Protein AF-A0A358UYA0-F1 (afdb_monomer_lite)

Radius of gyration: 14.2 Å; chains: 1; bounding box: 35×15×38 Å

Structure (mmCIF, N/CA/C/O backbone):
data_AF-A0A358UYA0-F1
#
_entry.id   AF-A0A358UYA0-F1
#
loop_
_atom_site.group_PDB
_atom_site.id
_atom_site.type_symbol
_atom_site.label_atom_id
_atom_site.label_alt_id
_atom_site.label_comp_id
_atom_site.label_asym_id
_atom_site.label_entity_id
_atom_site.label_seq_id
_atom_site.pdbx_PDB_ins_code
_atom_site.Cartn_x
_atom_site.Cartn_y
_atom_site.Cartn_z
_atom_site.occupancy
_atom_site.B_iso_or_equiv
_atom_site.auth_seq_id
_atom_site.auth_comp_id
_atom_site.auth_asym_id
_atom_site.auth_atom_id
_atom_site.pdbx_PDB_model_num
ATOM 1 N N . MET A 1 1 ? -1.615 8.594 -3.703 1.00 65.38 1 MET A N 1
ATOM 2 C CA . MET A 1 1 ? -0.464 7.680 -3.854 1.00 65.38 1 MET A CA 1
ATOM 3 C C . MET A 1 1 ? -0.058 7.668 -5.324 1.00 65.38 1 MET A C 1
ATOM 5 O O . MET A 1 1 ? -0.815 7.160 -6.134 1.00 65.38 1 MET A O 1
ATOM 9 N N . ASN A 1 2 ? 1.046 8.323 -5.702 1.00 71.81 2 ASN A N 1
ATOM 10 C CA . ASN A 1 2 ? 1.420 8.515 -7.113 1.00 71.81 2 ASN A CA 1
ATOM 11 C C . ASN A 1 2 ? 2.514 7.517 -7.540 1.00 71.81 2 ASN A C 1
ATOM 13 O O . ASN A 1 2 ? 3.673 7.885 -7.676 1.00 71.81 2 ASN A O 1
ATOM 17 N N . ILE A 1 3 ? 2.159 6.235 -7.670 1.00 78.31 3 ILE A N 1
ATOM 18 C CA . ILE A 1 3 ? 3.119 5.143 -7.949 1.00 78.31 3 ILE A CA 1
ATOM 19 C C . ILE A 1 3 ? 2.905 4.538 -9.331 1.00 78.31 3 ILE A C 1
ATOM 21 O O . ILE A 1 3 ? 3.860 4.261 -10.052 1.00 78.31 3 ILE A O 1
ATOM 25 N N . VAL A 1 4 ? 1.648 4.327 -9.719 1.00 79.12 4 VAL A N 1
ATOM 26 C CA . VAL A 1 4 ? 1.292 3.615 -10.953 1.00 79.12 4 VAL A CA 1
ATOM 27 C C . VAL A 1 4 ? 1.844 4.257 -12.228 1.00 79.12 4 VAL A C 1
ATOM 29 O O . VAL A 1 4 ? 2.271 3.506 -13.112 1.00 79.12 4 VAL A O 1
ATOM 32 N N . PRO A 1 5 ? 1.959 5.595 -12.349 1.00 84.06 5 PRO A N 1
ATOM 33 C CA . PRO A 1 5 ? 2.623 6.202 -13.502 1.00 84.06 5 PRO A CA 1
ATOM 34 C C . PRO A 1 5 ? 4.089 5.781 -13.665 1.00 84.06 5 PRO A C 1
ATOM 36 O O . PRO A 1 5 ? 4.591 5.752 -14.789 1.00 84.06 5 PRO A O 1
ATOM 39 N N . HIS A 1 6 ? 4.757 5.405 -12.575 1.00 83.38 6 HIS A N 1
ATOM 40 C CA . HIS A 1 6 ? 6.154 4.979 -12.575 1.00 83.38 6 HIS A CA 1
ATOM 41 C C . HIS A 1 6 ? 6.343 3.484 -12.852 1.00 83.38 6 HIS A C 1
ATOM 43 O O . HIS A 1 6 ? 7.425 3.081 -13.270 1.00 83.38 6 HIS A O 1
ATOM 49 N N . ILE A 1 7 ? 5.288 2.679 -12.705 1.00 88.12 7 ILE A N 1
ATOM 50 C CA . ILE A 1 7 ? 5.316 1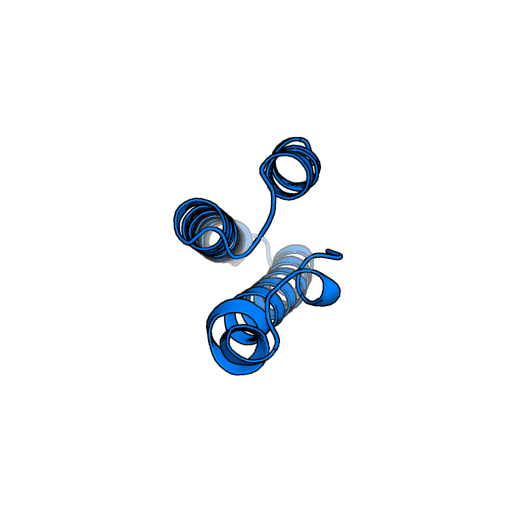.253 -13.037 1.00 88.12 7 ILE A CA 1
ATOM 51 C C . ILE A 1 7 ? 5.332 1.078 -14.572 1.00 88.12 7 ILE A C 1
ATOM 53 O O . ILE A 1 7 ? 4.561 1.747 -15.275 1.00 88.12 7 ILE A O 1
ATOM 57 N N . PRO A 1 8 ? 6.155 0.163 -15.125 1.00 89.31 8 PRO A N 1
ATOM 58 C CA . PRO A 1 8 ? 6.136 -0.202 -16.540 1.00 89.31 8 PRO A CA 1
ATOM 59 C C . PRO A 1 8 ? 4.742 -0.604 -17.041 1.00 89.31 8 PRO A C 1
ATOM 61 O O . PRO A 1 8 ? 3.986 -1.277 -16.342 1.00 89.31 8 PRO A O 1
ATOM 64 N N . LYS A 1 9 ? 4.388 -0.227 -18.279 1.00 88.00 9 LYS A N 1
ATOM 65 C CA . LYS A 1 9 ? 3.025 -0.394 -18.832 1.00 88.00 9 LYS A CA 1
ATOM 66 C C . LYS A 1 9 ? 2.494 -1.835 -18.745 1.00 88.00 9 LYS A C 1
ATOM 68 O O . LYS A 1 9 ? 1.313 -2.023 -18.473 1.00 88.00 9 LYS A O 1
ATOM 73 N N . ASN A 1 10 ? 3.356 -2.832 -18.944 1.00 89.31 10 ASN A N 1
ATOM 74 C CA . ASN A 1 10 ? 3.019 -4.257 -18.834 1.00 89.31 10 ASN A CA 1
ATOM 75 C C . ASN A 1 10 ? 2.635 -4.685 -17.404 1.00 89.31 10 ASN A C 1
ATOM 77 O O . ASN A 1 10 ? 1.792 -5.561 -17.244 1.00 89.31 10 ASN A O 1
ATOM 81 N N . SER A 1 11 ? 3.198 -4.042 -16.381 1.00 88.69 11 SER A N 1
ATOM 82 C CA . SER A 1 11 ? 2.938 -4.342 -14.969 1.00 88.69 11 SER A CA 1
ATOM 83 C C . SER A 1 11 ? 1.881 -3.430 -14.330 1.00 88.69 11 SER A C 1
ATOM 85 O O . SER A 1 11 ? 1.434 -3.692 -13.212 1.00 88.69 11 SER A O 1
ATOM 87 N N . ARG A 1 12 ? 1.426 -2.376 -15.028 1.00 88.69 12 ARG A N 1
ATOM 88 C CA . ARG A 1 12 ? 0.345 -1.495 -14.541 1.00 88.69 12 ARG A CA 1
ATOM 89 C C . ARG A 1 12 ? -0.981 -2.231 -14.396 1.00 88.69 12 ARG A C 1
ATOM 91 O O . ARG A 1 12 ? -1.668 -2.037 -13.406 1.00 88.69 12 ARG A O 1
ATOM 98 N N . TYR A 1 13 ? -1.321 -3.104 -15.342 1.00 88.81 13 TYR A N 1
ATOM 99 C CA . TYR A 1 13 ? -2.580 -3.857 -15.301 1.00 88.81 13 TYR A CA 1
ATOM 100 C C . TYR A 1 13 ? -2.556 -5.038 -14.319 1.00 88.81 13 TYR A C 1
ATOM 102 O O . TYR A 1 13 ? -3.606 -5.616 -14.050 1.00 88.81 13 TYR A O 1
ATOM 110 N N . THR A 1 14 ? -1.385 -5.383 -13.772 1.00 91.56 14 THR A N 1
ATOM 111 C CA . THR A 1 14 ? -1.213 -6.474 -12.807 1.00 91.56 14 THR A CA 1
ATOM 112 C C . THR A 1 14 ? -1.016 -5.925 -11.395 1.00 91.56 14 THR A C 1
ATOM 114 O O . THR A 1 14 ? -1.982 -5.695 -10.674 1.00 91.56 14 THR A O 1
ATOM 117 N N . ILE A 1 15 ? 0.228 -5.693 -10.979 1.00 93.12 15 ILE A N 1
ATOM 118 C CA . ILE A 1 15 ? 0.544 -5.242 -9.624 1.00 93.12 15 ILE A CA 1
ATOM 119 C C . ILE A 1 15 ? 0.130 -3.785 -9.400 1.00 93.12 15 ILE A C 1
ATOM 121 O O . ILE A 1 15 ? -0.332 -3.460 -8.312 1.00 93.12 15 ILE A O 1
ATOM 125 N N . GLY A 1 16 ? 0.217 -2.932 -10.429 1.00 92.12 16 GLY A N 1
ATOM 126 C CA . GLY A 1 16 ? -0.202 -1.530 -10.336 1.00 92.12 16 GLY A CA 1
ATOM 127 C C . GLY A 1 16 ? -1.685 -1.383 -9.991 1.00 92.12 16 GLY A C 1
ATOM 128 O O . GLY A 1 16 ? -2.017 -0.759 -8.986 1.00 92.12 16 GLY A O 1
ATOM 129 N N . SER A 1 17 ? -2.563 -2.033 -10.759 1.00 93.50 17 SER A N 1
ATOM 130 C CA . SER A 1 17 ? -4.012 -2.016 -10.521 1.00 93.50 17 SER A CA 1
ATOM 131 C C . SER A 1 17 ? -4.369 -2.644 -9.176 1.00 93.50 17 SER A C 1
ATOM 133 O O . SER A 1 17 ? -5.238 -2.145 -8.468 1.00 93.50 17 SER A O 1
ATOM 135 N N . ARG A 1 18 ? -3.666 -3.710 -8.770 1.00 94.69 18 ARG A N 1
ATOM 136 C CA . ARG A 1 18 ? -3.910 -4.368 -7.483 1.00 94.69 18 ARG A CA 1
ATOM 137 C C . ARG A 1 18 ? -3.542 -3.481 -6.296 1.00 94.69 18 ARG A C 1
ATOM 139 O O . ARG A 1 18 ? -4.269 -3.494 -5.307 1.00 94.69 18 ARG A O 1
ATOM 146 N N . ILE A 1 19 ? -2.452 -2.717 -6.401 1.00 94.31 19 ILE A N 1
ATOM 147 C CA . ILE A 1 19 ? -2.059 -1.716 -5.402 1.00 94.31 19 ILE A CA 1
ATOM 148 C C . ILE A 1 19 ? -3.117 -0.609 -5.312 1.00 94.31 19 ILE A C 1
ATOM 150 O O . ILE A 1 19 ? -3.562 -0.299 -4.211 1.00 94.31 19 ILE A O 1
ATOM 154 N N . GLU A 1 20 ? -3.547 -0.043 -6.445 1.00 93.25 20 GLU A N 1
ATOM 155 C CA . GLU A 1 20 ? -4.570 1.015 -6.467 1.00 93.25 20 GLU A CA 1
ATOM 156 C C . GLU A 1 20 ? -5.901 0.539 -5.890 1.00 93.25 20 GLU A C 1
ATOM 158 O O . GLU A 1 20 ? -6.447 1.192 -5.006 1.00 93.25 20 GLU A O 1
ATOM 163 N N . ASN A 1 21 ? -6.381 -0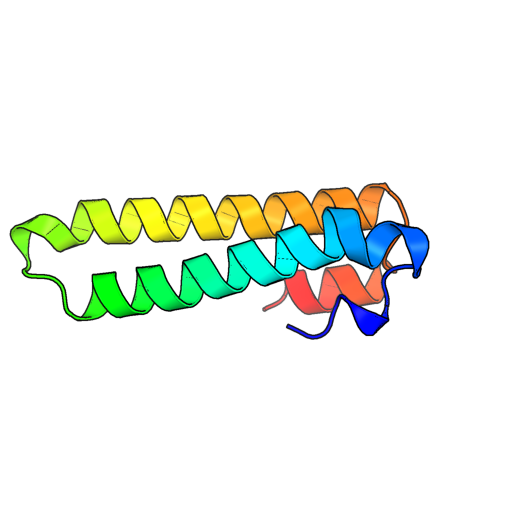.629 -6.318 1.00 94.94 21 ASN A N 1
ATOM 164 C CA . ASN A 1 21 ? -7.631 -1.192 -5.818 1.00 94.94 21 ASN A CA 1
ATOM 165 C C . ASN A 1 21 ? -7.560 -1.446 -4.310 1.00 94.94 21 ASN A C 1
ATOM 167 O O . ASN A 1 21 ? -8.456 -1.038 -3.584 1.00 94.94 21 ASN A O 1
ATOM 171 N N . LYS A 1 22 ? -6.470 -2.043 -3.805 1.00 95.25 22 LYS A N 1
ATOM 172 C CA . LYS A 1 22 ? -6.321 -2.276 -2.359 1.00 95.25 22 LYS A CA 1
ATOM 173 C C . LYS A 1 22 ? -6.205 -0.985 -1.553 1.00 95.25 22 LYS A C 1
ATOM 175 O O . LYS A 1 22 ? -6.655 -0.940 -0.413 1.00 95.25 22 LYS A O 1
ATOM 180 N N . PHE A 1 23 ? -5.624 0.060 -2.132 1.00 94.44 23 PHE A N 1
ATOM 181 C CA . PHE A 1 23 ? -5.601 1.377 -1.510 1.00 94.44 23 PHE A CA 1
ATOM 182 C C . PHE A 1 23 ? -7.000 2.011 -1.459 1.00 94.44 23 PHE A C 1
ATOM 184 O O . PHE A 1 23 ? -7.358 2.595 -0.440 1.00 94.44 23 PHE A O 1
ATOM 191 N N . LEU A 1 24 ? -7.812 1.865 -2.512 1.00 95.69 24 LEU A N 1
ATOM 192 C CA . LEU A 1 24 ? -9.213 2.301 -2.500 1.00 95.69 24 LEU A CA 1
ATOM 193 C C . LEU A 1 24 ? -10.042 1.514 -1.475 1.00 95.69 24 LEU A C 1
ATOM 195 O O . LEU A 1 24 ? -10.754 2.138 -0.691 1.00 95.69 24 LEU A O 1
ATOM 199 N N . ASP A 1 25 ? -9.866 0.190 -1.408 1.00 95.50 25 ASP A N 1
ATOM 200 C CA . ASP A 1 25 ? -10.505 -0.664 -0.396 1.00 95.50 25 ASP A CA 1
ATOM 201 C C . ASP A 1 25 ? -10.181 -0.174 1.026 1.00 95.50 25 ASP A C 1
ATOM 203 O O . ASP A 1 25 ? -11.064 -0.114 1.876 1.00 95.50 25 ASP A O 1
ATOM 207 N N . LEU A 1 26 ? -8.922 0.210 1.289 1.00 95.88 26 LEU A N 1
ATOM 208 C CA . LEU A 1 26 ? -8.497 0.748 2.585 1.00 95.88 26 LEU A CA 1
ATOM 209 C C . LEU A 1 26 ? -9.204 2.066 2.924 1.00 95.88 26 LEU A C 1
ATOM 211 O O . LEU A 1 26 ? -9.595 2.283 4.072 1.00 95.88 26 LEU A O 1
ATOM 215 N N . LEU A 1 27 ? -9.338 2.972 1.952 1.00 94.94 27 LEU A N 1
ATOM 216 C CA . LEU A 1 27 ? -10.026 4.250 2.157 1.00 94.94 27 LEU A CA 1
ATOM 217 C C . LEU A 1 27 ? -11.509 4.032 2.468 1.00 94.94 27 LEU A C 1
ATOM 219 O O . LEU A 1 27 ? -12.046 4.651 3.385 1.00 94.94 27 LEU A O 1
ATOM 223 N N . GLU A 1 28 ? -12.157 3.120 1.751 1.00 94.44 28 GLU A N 1
ATOM 224 C CA . GLU A 1 28 ? -13.547 2.757 2.008 1.00 94.44 28 GLU A CA 1
ATOM 225 C C . GLU A 1 28 ? -13.711 2.083 3.378 1.00 94.44 28 GLU A C 1
ATOM 227 O O . GLU A 1 28 ? -14.555 2.494 4.178 1.00 94.44 28 GLU A O 1
ATOM 232 N N . SER A 1 29 ? -12.869 1.097 3.705 1.00 92.50 29 SER A N 1
ATOM 233 C CA . SER A 1 29 ? -12.958 0.374 4.975 1.00 92.50 29 SER A CA 1
ATOM 234 C C . SER A 1 29 ? -12.670 1.283 6.168 1.00 92.50 29 SER A C 1
ATOM 236 O O . SER A 1 29 ? -13.361 1.198 7.182 1.00 92.50 29 SER A O 1
ATOM 238 N N . SER A 1 30 ? -11.696 2.190 6.047 1.00 93.00 30 SER A N 1
ATOM 239 C CA . SER A 1 30 ? -11.368 3.160 7.099 1.00 93.00 30 SER A CA 1
ATOM 240 C C . SER A 1 30 ? -12.488 4.173 7.316 1.00 93.00 30 SER A C 1
ATOM 242 O O . SER A 1 30 ? -12.815 4.482 8.463 1.00 93.00 30 SER A O 1
ATOM 244 N N . TYR A 1 31 ? -13.155 4.613 6.247 1.00 92.62 31 TYR A N 1
ATOM 245 C CA . TYR A 1 31 ? -14.360 5.431 6.350 1.00 92.62 31 TYR A CA 1
ATOM 246 C C . TYR A 1 31 ? -15.491 4.682 7.077 1.00 92.62 31 TYR A C 1
ATOM 248 O O . TYR A 1 31 ? -16.093 5.207 8.014 1.00 92.62 31 TYR A O 1
ATOM 256 N N . LEU A 1 32 ? -15.741 3.418 6.721 1.00 90.44 32 LEU A N 1
ATOM 257 C CA . LEU A 1 32 ? -16.756 2.579 7.374 1.00 90.44 32 LEU A CA 1
ATOM 258 C C . LEU A 1 32 ? -16.413 2.208 8.825 1.00 90.44 32 LEU A C 1
ATOM 260 O O . LEU A 1 32 ? -17.324 1.914 9.608 1.00 90.44 32 LEU A O 1
ATOM 264 N N . ALA A 1 33 ? -15.126 2.160 9.173 1.00 90.44 33 ALA A N 1
ATOM 265 C CA . ALA A 1 33 ? -14.643 1.970 10.536 1.00 90.44 33 ALA A CA 1
ATOM 266 C C . ALA A 1 33 ? -14.896 3.217 11.386 1.00 90.44 33 ALA A C 1
ATOM 268 O O . ALA A 1 33 ? -15.411 3.094 12.492 1.00 90.44 33 ALA A O 1
ATOM 269 N N . TYR A 1 34 ? -14.627 4.403 10.837 1.00 88.31 34 TYR A N 1
ATOM 270 C CA . TYR A 1 34 ? -14.819 5.678 11.529 1.00 88.31 3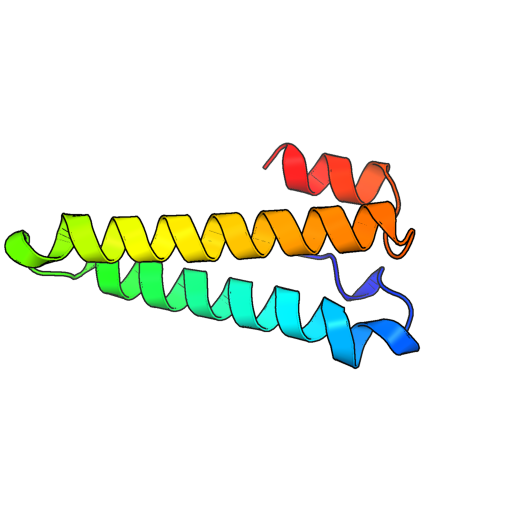4 TYR A CA 1
ATOM 271 C C . TYR A 1 34 ? -16.276 5.924 11.951 1.00 88.31 34 TYR A C 1
ATOM 273 O O . TYR A 1 34 ? -16.530 6.434 13.038 1.00 88.31 34 TYR A O 1
ATOM 281 N N . PHE A 1 35 ? -17.243 5.530 11.118 1.00 88.00 35 PHE A N 1
ATOM 282 C CA . PHE A 1 35 ? -18.676 5.663 11.417 1.00 88.00 35 PHE A CA 1
ATOM 283 C C . PHE A 1 35 ? -19.299 4.412 12.059 1.00 88.00 35 PHE A C 1
ATOM 285 O O . PHE A 1 35 ? -20.523 4.289 12.122 1.00 88.00 35 PHE A O 1
ATOM 292 N N . ALA A 1 36 ? -18.492 3.446 12.500 1.00 84.12 36 ALA A N 1
ATOM 293 C CA . ALA A 1 36 ? -19.007 2.232 13.116 1.00 84.12 36 ALA A CA 1
ATOM 294 C C . ALA A 1 36 ? -19.498 2.468 14.551 1.00 84.12 36 ALA A C 1
ATOM 296 O O . ALA A 1 36 ? -18.933 3.254 15.304 1.00 84.12 36 ALA A O 1
ATOM 297 N N . GLU A 1 37 ? -20.520 1.716 14.960 1.00 79.44 37 GLU A N 1
ATOM 298 C CA . GLU A 1 37 ? -20.879 1.593 16.374 1.00 79.44 37 GLU A CA 1
ATOM 299 C C . GLU A 1 37 ? -19.708 0.991 17.171 1.00 79.44 37 GLU A C 1
ATOM 301 O O . GLU A 1 37 ? -19.044 0.065 16.693 1.00 79.44 37 GLU A O 1
ATOM 306 N N . LYS A 1 38 ? -19.492 1.484 18.401 1.00 71.12 38 LYS A N 1
ATOM 307 C CA . LYS A 1 38 ? -18.336 1.159 19.262 1.00 71.12 38 LYS A CA 1
ATOM 308 C C . LYS A 1 38 ? -18.056 -0.343 19.418 1.00 71.12 38 LYS A C 1
ATOM 310 O O . LYS A 1 38 ? -16.905 -0.751 19.491 1.00 71.12 38 LYS A O 1
ATOM 315 N N . GLU A 1 39 ? -19.088 -1.185 19.417 1.00 67.06 39 GLU A N 1
ATOM 316 C CA . GLU A 1 39 ? -18.948 -2.648 19.540 1.00 67.06 39 GLU A CA 1
ATOM 317 C C . GLU A 1 39 ? -18.293 -3.330 18.324 1.00 67.06 39 GLU A C 1
ATOM 319 O O . GLU A 1 39 ? -17.793 -4.449 18.433 1.00 67.06 39 GLU A O 1
ATOM 324 N N . LYS A 1 40 ? -18.287 -2.684 17.152 1.00 74.88 40 LYS A N 1
ATOM 325 C CA . LYS A 1 40 ? -17.690 -3.216 15.910 1.00 74.88 40 LYS A CA 1
ATOM 326 C C . LYS A 1 40 ? -16.396 -2.502 15.521 1.00 74.88 40 LYS A C 1
ATOM 328 O O . LYS A 1 40 ? -15.796 -2.852 14.504 1.00 74.88 40 LYS A O 1
ATOM 333 N N . GLU A 1 41 ? -15.980 -1.516 16.310 1.00 75.06 41 GLU A N 1
ATOM 334 C CA . GLU A 1 41 ? -14.874 -0.613 16.000 1.00 75.06 41 GLU A CA 1
ATOM 335 C C . GLU A 1 41 ? -13.534 -1.363 15.937 1.00 75.06 41 GLU A C 1
ATOM 337 O O . GLU A 1 41 ? -12.847 -1.305 14.919 1.00 75.06 41 GLU A O 1
ATOM 342 N N . GLU A 1 42 ? -13.213 -2.182 16.944 1.00 83.81 42 GLU A N 1
ATOM 343 C CA . GLU A 1 42 ? -11.939 -2.920 17.007 1.00 83.81 42 GLU A CA 1
ATOM 344 C C . GLU A 1 42 ? -11.736 -3.884 15.828 1.00 83.81 42 GLU A C 1
ATOM 346 O O . GLU A 1 42 ? -10.646 -3.964 15.253 1.00 83.81 42 GLU A O 1
ATOM 351 N N . ARG A 1 43 ? -12.792 -4.605 15.427 1.00 88.25 43 ARG A N 1
ATOM 352 C CA . ARG A 1 43 ? -12.724 -5.541 14.293 1.00 88.25 43 ARG A CA 1
ATOM 353 C C . ARG A 1 43 ? -12.502 -4.801 12.980 1.00 88.25 43 ARG A C 1
ATOM 355 O O . ARG A 1 43 ? -11.621 -5.181 12.217 1.00 88.25 43 ARG A O 1
ATOM 362 N N . LYS A 1 44 ? -13.244 -3.718 12.742 1.00 89.06 44 LYS A N 1
ATOM 363 C CA . LYS A 1 44 ? -13.110 -2.923 11.515 1.00 89.06 44 LYS A CA 1
ATOM 36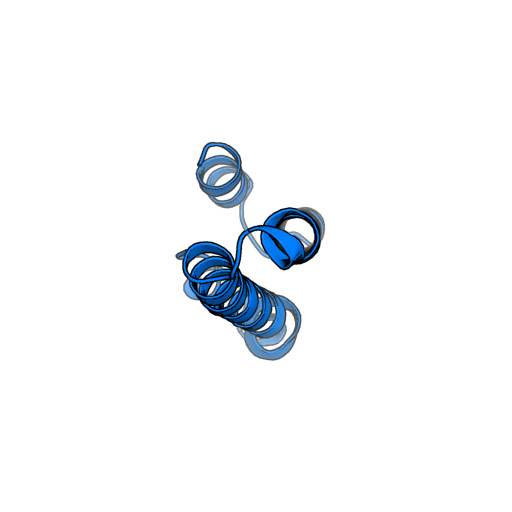4 C C . LYS A 1 44 ? -11.757 -2.222 11.422 1.00 89.06 44 LYS A C 1
ATOM 366 O O . LYS A 1 44 ? -11.176 -2.158 10.342 1.00 89.06 44 LYS A O 1
ATOM 371 N N . ILE A 1 45 ? -11.222 -1.736 12.542 1.00 91.50 45 ILE A N 1
ATOM 372 C CA . ILE A 1 45 ? -9.864 -1.178 12.586 1.00 91.50 45 ILE A CA 1
ATOM 373 C C . ILE A 1 45 ? -8.836 -2.267 12.259 1.00 91.50 45 ILE A C 1
ATOM 375 O O . ILE A 1 45 ? -7.943 -2.034 11.446 1.00 91.50 45 ILE A O 1
ATOM 379 N N . SER A 1 46 ? -8.989 -3.469 12.821 1.00 93.38 46 SER A N 1
ATOM 380 C CA . SER A 1 46 ? -8.102 -4.604 12.526 1.00 93.38 46 SER A CA 1
ATOM 381 C C . SER A 1 46 ? -8.128 -4.985 11.040 1.00 93.38 46 SER A C 1
ATOM 383 O O . SER A 1 46 ? -7.080 -5.240 10.447 1.00 93.38 46 SER A O 1
ATOM 385 N N . GLU A 1 47 ? -9.303 -4.961 10.406 1.00 93.19 47 GLU A N 1
ATOM 386 C CA . GLU A 1 47 ? -9.444 -5.165 8.959 1.00 93.19 47 GLU A CA 1
ATOM 387 C C . GLU A 1 47 ? -8.722 -4.074 8.155 1.00 93.19 47 GLU A C 1
ATOM 389 O O . GLU A 1 47 ? -7.993 -4.389 7.214 1.00 93.19 47 GLU A O 1
ATOM 394 N N . CYS A 1 48 ? -8.841 -2.803 8.552 1.00 95.56 48 CYS A N 1
ATOM 395 C C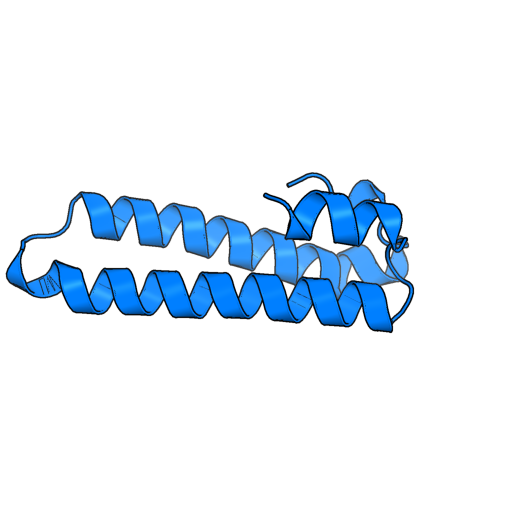A . CYS A 1 48 ? -8.120 -1.703 7.904 1.00 95.56 48 CYS A CA 1
ATOM 396 C C . CYS A 1 48 ? -6.600 -1.877 8.004 1.00 95.56 48 CYS A C 1
ATOM 398 O O . CYS A 1 48 ? -5.892 -1.674 7.019 1.00 95.56 48 CYS A O 1
ATOM 400 N N . ILE A 1 49 ? -6.091 -2.288 9.170 1.00 95.25 49 ILE A N 1
ATOM 401 C CA . ILE A 1 49 ? -4.660 -2.554 9.372 1.00 95.25 49 ILE A CA 1
ATOM 402 C C . ILE A 1 49 ? -4.189 -3.662 8.423 1.00 95.25 49 ILE A C 1
ATOM 404 O O . ILE A 1 49 ? -3.194 -3.485 7.724 1.00 95.25 49 ILE A O 1
ATOM 408 N N . LEU A 1 50 ? -4.944 -4.758 8.312 1.00 96.25 50 LEU A N 1
ATOM 409 C CA . LEU A 1 50 ? -4.604 -5.857 7.407 1.00 96.25 50 LEU A CA 1
ATOM 410 C C . LEU A 1 50 ? -4.557 -5.415 5.934 1.00 96.25 50 LEU A C 1
ATOM 412 O O . LEU A 1 50 ? -3.659 -5.815 5.184 1.00 96.25 50 LEU A O 1
ATOM 416 N N . VAL A 1 51 ? -5.513 -4.588 5.497 1.00 96.31 51 VAL A N 1
ATOM 417 C CA . VAL A 1 51 ? -5.517 -4.054 4.127 1.00 96.31 51 VAL A CA 1
ATOM 418 C C . VAL A 1 51 ? -4.325 -3.117 3.913 1.00 96.31 51 VAL A C 1
ATOM 420 O O . VAL A 1 51 ? -3.649 -3.231 2.889 1.00 96.31 51 VAL A O 1
ATOM 423 N N . LEU A 1 52 ? -4.008 -2.252 4.880 1.00 95.69 52 LEU A N 1
ATOM 424 C CA . LEU A 1 52 ? -2.834 -1.378 4.827 1.00 95.69 52 LEU A CA 1
ATOM 425 C C . LEU A 1 52 ? -1.531 -2.179 4.714 1.00 95.69 52 LEU A C 1
ATOM 427 O O . LEU A 1 52 ? -0.692 -1.872 3.865 1.00 95.69 52 LEU A O 1
ATOM 431 N N . ASP A 1 53 ? -1.369 -3.223 5.520 1.00 96.00 53 ASP A N 1
ATOM 432 C CA . ASP A 1 53 ? -0.184 -4.080 5.481 1.00 96.00 53 ASP A CA 1
ATOM 433 C C . ASP A 1 53 ? -0.076 -4.827 4.148 1.00 96.00 53 ASP A C 1
ATOM 435 O O . ASP A 1 53 ? 1.012 -4.950 3.584 1.00 96.00 53 ASP A O 1
ATOM 439 N N . THR A 1 54 ? -1.212 -5.228 3.573 1.00 96.25 54 THR A N 1
ATOM 440 C CA . THR A 1 54 ? -1.260 -5.805 2.224 1.00 96.25 54 THR A CA 1
ATOM 441 C C . THR A 1 54 ? -0.789 -4.802 1.167 1.00 96.25 54 THR A C 1
ATOM 443 O O . THR A 1 54 ? -0.013 -5.161 0.280 1.00 96.25 54 THR A O 1
ATOM 446 N N . VAL A 1 55 ? -1.218 -3.537 1.250 1.00 95.31 55 VAL A N 1
ATOM 447 C CA . VAL A 1 55 ? -0.766 -2.472 0.339 1.00 95.31 55 VAL A CA 1
ATOM 448 C C . VAL A 1 55 ? 0.745 -2.263 0.466 1.00 95.31 55 VAL A C 1
ATOM 450 O O . VAL A 1 55 ? 1.441 -2.266 -0.550 1.00 95.31 55 VAL A O 1
ATOM 453 N N . LYS A 1 56 ? 1.270 -2.156 1.694 1.00 94.12 56 LYS A N 1
ATOM 454 C CA . LYS A 1 56 ? 2.714 -2.028 1.959 1.00 94.12 56 LYS A CA 1
ATOM 455 C C . LYS A 1 56 ? 3.503 -3.196 1.376 1.00 94.12 56 LYS A C 1
ATOM 457 O O . LYS A 1 56 ? 4.492 -2.978 0.682 1.00 94.12 56 LYS A O 1
ATOM 462 N N . PHE A 1 57 ? 3.031 -4.422 1.596 1.00 95.44 57 PHE A N 1
ATOM 463 C CA . PHE A 1 57 ? 3.649 -5.624 1.046 1.00 95.44 57 PHE A CA 1
ATOM 464 C C . PHE A 1 57 ? 3.723 -5.578 -0.486 1.00 95.44 57 PHE A C 1
ATOM 466 O O . PHE A 1 57 ? 4.791 -5.787 -1.056 1.00 95.44 57 PHE A O 1
ATOM 473 N N . LEU A 1 58 ? 2.624 -5.237 -1.167 1.00 94.69 58 LEU A N 1
ATOM 474 C CA . LEU A 1 58 ? 2.609 -5.145 -2.631 1.00 94.69 58 LEU A CA 1
ATOM 475 C C . LEU A 1 58 ? 3.576 -4.076 -3.169 1.00 94.69 58 LEU A C 1
ATOM 477 O O . LEU A 1 58 ? 4.203 -4.293 -4.206 1.00 94.69 58 LEU A O 1
ATOM 481 N N . ILE A 1 59 ? 3.726 -2.947 -2.472 1.00 93.50 59 ILE A N 1
ATOM 482 C CA . ILE A 1 59 ? 4.694 -1.899 -2.831 1.00 93.50 59 ILE A CA 1
ATOM 483 C C . ILE A 1 59 ? 6.131 -2.412 -2.679 1.00 93.50 59 ILE A C 1
ATOM 485 O O . ILE A 1 59 ? 6.943 -2.197 -3.580 1.00 93.50 59 ILE A O 1
ATOM 489 N N . SER A 1 60 ? 6.439 -3.125 -1.591 1.00 94.25 60 SER A N 1
ATOM 490 C CA . SER A 1 60 ? 7.754 -3.751 -1.395 1.00 94.25 60 SER A CA 1
ATOM 491 C C . SER A 1 60 ? 8.071 -4.750 -2.507 1.00 94.25 60 SER A C 1
ATOM 493 O O . SER A 1 60 ? 9.150 -4.687 -3.087 1.00 94.25 60 SER A O 1
ATOM 495 N N . ILE A 1 61 ? 7.106 -5.590 -2.899 1.00 95.12 61 ILE A N 1
ATOM 496 C CA . ILE A 1 61 ? 7.268 -6.512 -4.033 1.00 95.12 61 ILE A CA 1
ATOM 497 C C . ILE A 1 61 ? 7.502 -5.755 -5.347 1.00 95.12 61 ILE A C 1
ATOM 499 O O . ILE A 1 61 ? 8.351 -6.152 -6.144 1.00 95.12 61 ILE A O 1
ATOM 503 N N . ALA A 1 62 ? 6.789 -4.651 -5.593 1.00 93.56 62 ALA A N 1
ATOM 504 C CA . ALA A 1 62 ? 7.008 -3.833 -6.786 1.00 93.56 62 ALA A CA 1
ATOM 505 C C . ALA A 1 62 ? 8.425 -3.230 -6.823 1.00 93.56 62 ALA A C 1
ATOM 507 O O . ALA A 1 62 ? 9.037 -3.155 -7.892 1.00 93.56 62 ALA A O 1
ATOM 508 N N . TRP A 1 63 ? 8.957 -2.830 -5.666 1.00 94.38 63 TRP A N 1
ATOM 509 C CA . TRP A 1 63 ? 10.328 -2.344 -5.535 1.00 94.38 63 TRP A CA 1
ATOM 510 C C . TRP A 1 63 ? 11.366 -3.456 -5.740 1.00 94.38 63 TRP A C 1
ATOM 512 O O . TRP A 1 63 ? 12.277 -3.288 -6.551 1.00 94.38 63 TRP A O 1
ATOM 522 N N . GLU A 1 64 ? 11.201 -4.615 -5.097 1.00 94.31 64 GLU A N 1
ATOM 523 C CA . GLU A 1 64 ? 12.082 -5.781 -5.270 1.00 94.31 64 GLU A CA 1
ATOM 524 C C . GLU A 1 64 ? 12.112 -6.269 -6.727 1.00 94.31 64 GLU A C 1
ATOM 526 O O . GLU A 1 64 ? 13.172 -6.591 -7.269 1.00 94.31 64 GLU A O 1
ATOM 531 N N . ALA A 1 65 ? 10.961 -6.234 -7.404 1.00 93.94 65 ALA A N 1
ATOM 532 C CA . ALA A 1 65 ? 10.827 -6.542 -8.825 1.00 93.94 65 ALA A CA 1
ATOM 533 C C . ALA A 1 65 ? 11.372 -5.438 -9.757 1.00 93.94 65 ALA A C 1
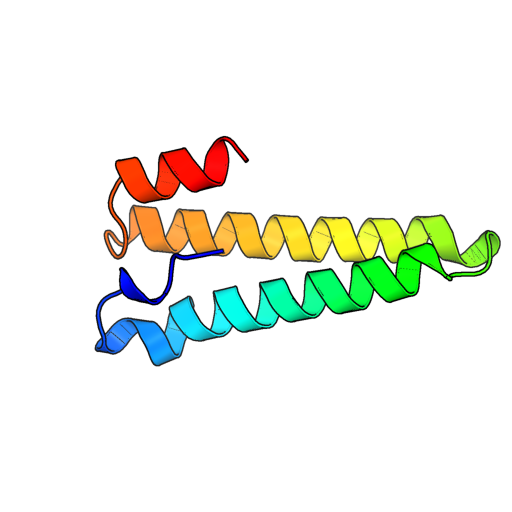ATOM 535 O O . ALA A 1 65 ? 11.256 -5.556 -10.979 1.00 93.94 65 ALA A O 1
ATOM 536 N N . LYS A 1 66 ? 11.965 -4.368 -9.207 1.00 93.62 66 LYS A N 1
ATOM 537 C CA . LYS A 1 66 ? 12.530 -3.216 -9.933 1.00 93.62 66 LYS A CA 1
ATOM 538 C C . LYS A 1 66 ? 11.514 -2.487 -10.820 1.00 93.62 66 LYS A C 1
ATOM 540 O O . LYS A 1 66 ? 11.883 -1.884 -11.827 1.00 93.62 66 LYS A O 1
ATOM 545 N N . LEU A 1 67 ? 10.231 -2.536 -10.458 1.00 92.19 67 LEU A N 1
ATOM 546 C CA . LEU A 1 67 ? 9.162 -1.829 -11.170 1.00 92.19 67 LEU A CA 1
ATOM 547 C C . LEU A 1 67 ? 9.070 -0.357 -10.760 1.00 92.19 67 LEU A C 1
ATOM 549 O O . LEU A 1 67 ? 8.477 0.434 -11.486 1.00 92.19 67 LEU A O 1
ATOM 553 N N . ILE A 1 68 ? 9.647 -0.003 -9.611 1.00 92.12 68 ILE A N 1
ATOM 554 C CA . ILE A 1 68 ? 9.781 1.366 -9.105 1.00 92.12 68 ILE A CA 1
ATOM 555 C C . ILE A 1 68 ? 11.206 1.588 -8.590 1.00 92.12 68 ILE A C 1
ATOM 557 O O . ILE A 1 68 ? 11.887 0.641 -8.187 1.00 92.12 68 ILE A O 1
ATOM 561 N N . SER A 1 69 ? 11.678 2.834 -8.610 1.00 92.00 69 SER A N 1
ATOM 562 C CA . SER A 1 69 ? 13.003 3.187 -8.096 1.00 92.00 69 SER A CA 1
ATOM 563 C C . SER A 1 69 ? 13.045 3.138 -6.567 1.00 92.00 69 SER A C 1
ATOM 565 O O . SER A 1 69 ? 12.027 3.260 -5.886 1.00 92.00 69 SER A O 1
ATOM 567 N N . HIS A 1 70 ? 14.252 3.026 -6.006 1.00 92.00 70 HIS A N 1
ATOM 568 C CA . HIS A 1 70 ? 14.437 3.109 -4.556 1.00 92.00 70 HIS A CA 1
ATOM 569 C C . HIS A 1 70 ? 13.988 4.464 -3.986 1.00 92.00 70 HIS A C 1
ATOM 571 O O . HIS A 1 70 ? 13.368 4.497 -2.932 1.00 92.00 70 HIS A O 1
ATOM 577 N N . SER A 1 71 ? 14.207 5.565 -4.715 1.00 89.94 71 SER A N 1
ATOM 578 C CA . SER A 1 71 ? 13.731 6.895 -4.311 1.00 89.94 71 SER A CA 1
ATOM 579 C C . SER A 1 71 ? 12.205 6.989 -4.242 1.00 89.94 71 SER A C 1
ATOM 581 O O . SER A 1 71 ? 11.671 7.601 -3.323 1.00 89.94 71 SER A O 1
ATOM 583 N N . GLN A 1 72 ? 11.497 6.356 -5.184 1.00 88.50 72 GLN A N 1
ATOM 584 C CA . GLN A 1 72 ? 10.035 6.286 -5.171 1.00 88.50 72 GLN A CA 1
ATOM 585 C C . GLN A 1 72 ? 9.549 5.470 -3.978 1.00 88.50 72 GLN A C 1
ATOM 587 O O . GLN A 1 72 ? 8.676 5.928 -3.250 1.00 88.50 72 GLN A O 1
ATOM 592 N N . PHE A 1 73 ? 10.146 4.295 -3.752 1.00 89.75 73 PHE A N 1
ATOM 593 C CA . PHE A 1 73 ? 9.854 3.454 -2.591 1.00 89.75 73 PHE A CA 1
ATOM 594 C C . PHE A 1 73 ? 10.054 4.208 -1.268 1.00 89.75 73 PHE A C 1
ATOM 596 O O . PHE A 1 73 ? 9.171 4.208 -0.413 1.00 89.75 73 PHE A O 1
ATOM 603 N N . GLU A 1 74 ? 11.181 4.902 -1.126 1.00 89.19 74 GLU A N 1
ATOM 604 C CA . GLU A 1 74 ? 11.533 5.659 0.073 1.00 89.19 74 GLU A CA 1
ATOM 605 C C . GLU A 1 74 ? 10.555 6.812 0.355 1.00 89.19 74 GLU A C 1
ATOM 607 O O . GLU A 1 74 ? 10.192 7.037 1.509 1.00 89.19 74 GLU A O 1
ATOM 612 N N . GLU A 1 75 ? 10.077 7.518 -0.677 1.00 87.12 75 GLU A N 1
ATOM 613 C CA . GLU A 1 75 ? 9.073 8.579 -0.509 1.00 87.12 75 GLU A CA 1
ATOM 614 C C . GLU A 1 75 ? 7.759 8.040 0.078 1.00 87.12 75 GLU A C 1
ATOM 616 O O . GLU A 1 75 ? 7.107 8.712 0.878 1.00 87.12 75 GLU A O 1
ATOM 621 N N . ILE A 1 76 ? 7.372 6.826 -0.314 1.00 84.31 76 ILE A N 1
ATOM 622 C CA . ILE A 1 76 ? 6.139 6.193 0.155 1.00 84.31 76 ILE A CA 1
ATOM 623 C C . ILE A 1 76 ? 6.332 5.615 1.554 1.00 84.31 76 ILE A C 1
ATOM 625 O O . ILE A 1 76 ? 5.449 5.759 2.383 1.00 84.31 76 ILE A O 1
ATOM 629 N N . ALA A 1 77 ? 7.476 4.984 1.827 1.00 79.06 77 ALA A N 1
ATOM 630 C CA . ALA A 1 77 ? 7.759 4.355 3.116 1.00 79.06 77 ALA A CA 1
ATOM 631 C C . ALA A 1 77 ? 7.913 5.366 4.268 1.00 79.06 77 ALA A C 1
ATOM 633 O O . ALA A 1 77 ? 7.720 5.008 5.427 1.00 79.06 77 ALA A O 1
ATOM 634 N N . LYS A 1 78 ? 8.279 6.617 3.959 1.00 71.31 78 LYS A N 1
ATOM 635 C CA . LYS A 1 78 ? 8.376 7.714 4.937 1.00 71.31 78 LYS A CA 1
ATOM 636 C C . LYS A 1 78 ? 7.031 8.370 5.274 1.00 71.31 78 LYS A C 1
ATOM 638 O O . LYS A 1 78 ? 6.996 9.178 6.201 1.00 71.31 78 LYS A O 1
ATOM 643 N N . LYS A 1 79 ? 5.974 8.088 4.508 1.00 57.09 79 LYS A N 1
ATOM 644 C CA . LYS A 1 79 ? 4.616 8.617 4.705 1.00 57.09 79 LYS A CA 1
ATOM 645 C C . LYS A 1 79 ? 3.739 7.586 5.406 1.00 57.09 79 LYS A C 1
ATOM 647 O O . LYS A 1 79 ? 2.897 8.032 6.210 1.00 57.09 79 LYS A O 1
#

Foldseek 3Di:
DPPLVLFPPVCCVPLVVVLVVLVVVLVVLVVVLVPDDPVCNVVSVVVSVVSVVVSLVSLVVCVVVVRHDPVVNVVVVVD

Secondary structure (DSSP, 8-state):
---GGGS-HHHIIIIIHHHHHHHHHHHHHHHHHHTS-HHHHHHHHHHHHHHHHHHHHHHHHHHHTTSS-HHHHHHHHT-

pLDDT: mean 89.0, std 8.09, range [57.09, 96.31]

Sequence (79 aa):
MNIVPHIPKNSRYTIGSRIENKFLDLLESSYLAYFAEKEKEERKISECILVLDTVKFLISIAWEAKLISHSQFEEIAKK